Protein AF-A0A6V7K2F0-F1 (afdb_monomer_lite)

Secondary structure (DSSP, 8-state):
-HHHHHHHHHHHHHS-TT-EEEEEEHHHHHHHHHHHTTSSS--EEEEEE-SHHHHHHHHHHHHHS-TTSSEEEEEE-S-TTSHHHHHHHS--S-TT-PPTT-EEEEEETT-SEEEEEE-SSSSS-EEEEEEEEPTTSS-EEE-S-S-HHHHHHHH-SSEEEEEE-

Radius of gyration: 14.66 Å; chains: 1; bounding box: 38×35×36 Å

Sequence (165 aa):
FADLTSAHNMVTKIASKYVYSVFVSFPNFEERFKAYHQVPLRPLVAVLIDDMVDMKKFRAIAGKLNMAYPVWFLIFTGSNDNESCEVCQNPVGNPFNLKLNSRFLVFCCNATVIEEWWSKDRLITSRKPYGRLEAGRSRIKWLSKKSTIARRAELGSELSVVIVN

Structure (mmCIF, N/CA/C/O backbone):
data_AF-A0A6V7K2F0-F1
#
_entry.id   AF-A0A6V7K2F0-F1
#
loop_
_atom_site.group_PDB
_atom_site.id
_atom_site.type_symbol
_atom_site.label_atom_id
_atom_site.label_alt_id
_atom_site.label_comp_id
_atom_site.label_asym_id
_atom_site.label_entity_id
_atom_site.label_seq_id
_atom_site.pdbx_PDB_ins_code
_atom_site.Cartn_x
_atom_site.Cartn_y
_atom_site.Cartn_z
_atom_site.occupancy
_atom_site.B_iso_or_equiv
_atom_site.auth_seq_id
_atom_site.auth_comp_id
_atom_site.auth_asym_id
_atom_site.auth_atom_id
_atom_site.pdbx_PDB_model_num
ATOM 1 N N . PHE A 1 1 ? 9.034 -3.340 16.432 1.00 46.31 1 PHE A N 1
ATOM 2 C CA . PHE A 1 1 ? 8.155 -4.493 16.759 1.00 46.31 1 PHE A CA 1
ATOM 3 C C . PHE A 1 1 ? 6.668 -4.153 16.673 1.00 46.31 1 PHE A C 1
ATOM 5 O O . PHE A 1 1 ? 5.937 -4.927 16.066 1.00 46.31 1 PHE A O 1
ATOM 12 N N . ALA A 1 2 ? 6.205 -3.027 17.232 1.00 60.25 2 ALA A N 1
ATOM 13 C CA . ALA A 1 2 ? 4.794 -2.625 17.159 1.00 60.25 2 ALA A CA 1
ATOM 14 C C . ALA A 1 2 ? 4.279 -2.468 15.712 1.00 60.25 2 ALA A C 1
ATOM 16 O O . ALA A 1 2 ? 3.180 -2.932 15.397 1.00 60.25 2 ALA A O 1
ATOM 17 N N . ASP A 1 3 ? 5.102 -1.919 14.817 1.00 71.12 3 ASP A N 1
ATOM 18 C CA . ASP A 1 3 ? 4.728 -1.694 13.413 1.00 71.12 3 ASP A CA 1
ATOM 19 C C . ASP A 1 3 ? 4.644 -2.996 12.621 1.00 71.12 3 ASP A C 1
ATOM 21 O O . ASP A 1 3 ? 3.726 -3.180 11.830 1.00 71.12 3 ASP A O 1
ATOM 25 N N . LEU A 1 4 ? 5.523 -3.960 12.914 1.00 73.31 4 LEU A N 1
ATOM 26 C CA . LEU A 1 4 ? 5.503 -5.294 12.303 1.00 73.31 4 LEU A CA 1
ATOM 27 C C . LEU A 1 4 ? 4.243 -6.072 12.683 1.00 73.31 4 LEU A C 1
ATOM 29 O O . LEU A 1 4 ? 3.589 -6.660 11.823 1.00 73.31 4 LEU A O 1
ATOM 33 N N . THR A 1 5 ? 3.873 -6.046 13.964 1.00 76.56 5 THR A N 1
ATOM 34 C CA . THR A 1 5 ? 2.636 -6.668 14.448 1.00 76.56 5 THR A CA 1
ATOM 35 C C . THR A 1 5 ? 1.411 -5.985 13.842 1.00 76.56 5 THR A C 1
ATOM 37 O O . THR A 1 5 ? 0.456 -6.654 13.444 1.00 76.56 5 THR A O 1
ATOM 40 N N . SER A 1 6 ? 1.437 -4.657 13.721 1.00 76.81 6 SER A N 1
ATOM 41 C CA . SER A 1 6 ? 0.358 -3.881 13.103 1.00 76.81 6 SER A CA 1
ATOM 42 C C . SER A 1 6 ? 0.220 -4.194 11.613 1.00 76.81 6 SER A C 1
ATOM 44 O O . SER A 1 6 ? -0.887 -4.475 11.150 1.00 76.81 6 SER A O 1
ATOM 46 N N . ALA A 1 7 ? 1.339 -4.250 10.892 1.00 76.38 7 ALA A N 1
ATOM 47 C CA . ALA A 1 7 ? 1.412 -4.626 9.488 1.00 76.38 7 ALA A CA 1
ATOM 48 C C . ALA A 1 7 ? 0.886 -6.038 9.263 1.00 76.38 7 ALA A C 1
ATOM 50 O O . ALA A 1 7 ? -0.016 -6.229 8.454 1.00 76.38 7 ALA A O 1
ATOM 51 N N . HIS A 1 8 ? 1.373 -7.017 10.028 1.00 78.00 8 HIS A N 1
ATOM 52 C CA . HIS A 1 8 ? 0.906 -8.396 9.940 1.00 78.00 8 HIS A CA 1
ATOM 53 C C . HIS A 1 8 ? -0.597 -8.501 10.193 1.00 78.00 8 HIS A C 1
ATOM 55 O O . HIS A 1 8 ? -1.320 -9.091 9.397 1.00 78.00 8 HIS A O 1
ATOM 61 N N . ASN A 1 9 ? -1.103 -7.866 11.252 1.00 78.62 9 ASN A N 1
ATOM 62 C CA . ASN A 1 9 ? -2.534 -7.860 11.542 1.00 78.62 9 ASN A CA 1
ATOM 63 C C . ASN A 1 9 ? -3.350 -7.218 10.416 1.00 78.62 9 ASN A C 1
ATOM 65 O O . ASN A 1 9 ? -4.458 -7.666 10.124 1.00 78.62 9 ASN A O 1
ATOM 69 N N . MET A 1 10 ? -2.835 -6.159 9.794 1.00 78.56 10 MET A N 1
ATOM 70 C CA . MET A 1 10 ? -3.514 -5.479 8.698 1.00 78.56 10 MET A CA 1
ATOM 71 C C . MET A 1 10 ? -3.521 -6.323 7.425 1.00 78.56 10 MET A C 1
ATOM 73 O O . MET A 1 10 ? -4.570 -6.493 6.806 1.00 78.56 10 MET A O 1
ATOM 77 N N . VAL A 1 11 ? -2.380 -6.920 7.093 1.00 80.44 11 VAL A N 1
ATOM 78 C CA . VAL A 1 11 ? -2.215 -7.864 5.990 1.00 80.44 11 VAL A CA 1
ATOM 79 C C . VAL A 1 11 ? -3.144 -9.052 6.164 1.00 80.44 11 VAL A C 1
ATOM 81 O O . VAL A 1 11 ? -3.920 -9.324 5.262 1.00 80.44 11 VAL A O 1
ATOM 84 N N . THR A 1 12 ? -3.181 -9.687 7.334 1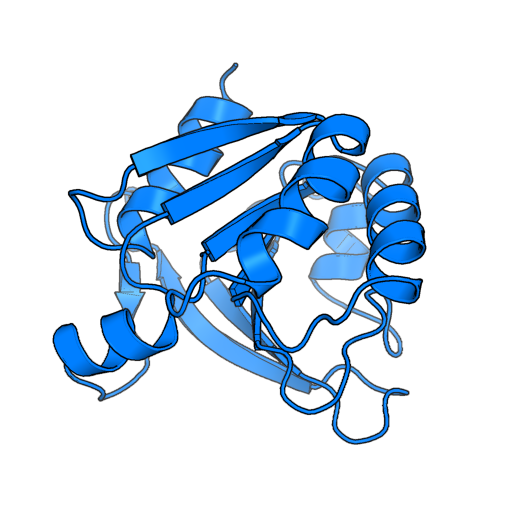.00 77.81 12 THR A N 1
ATOM 85 C CA . THR A 1 12 ? -4.067 -10.828 7.617 1.00 77.81 12 THR A CA 1
ATOM 86 C C . THR A 1 12 ? -5.554 -10.461 7.546 1.00 77.81 12 THR A C 1
ATOM 88 O O . THR A 1 12 ? -6.382 -11.309 7.220 1.00 77.81 12 THR A O 1
ATOM 91 N N . LYS A 1 13 ? -5.929 -9.203 7.829 1.00 78.62 13 LYS A N 1
ATOM 92 C CA . LYS A 1 13 ? -7.315 -8.717 7.668 1.00 78.62 13 LYS A CA 1
ATOM 93 C C . LYS A 1 13 ? -7.687 -8.462 6.208 1.00 78.62 13 LYS A C 1
ATOM 95 O O . LYS A 1 13 ? -8.854 -8.624 5.849 1.00 78.62 13 LYS A O 1
ATOM 100 N N . ILE A 1 14 ? -6.732 -7.997 5.403 1.00 75.94 14 ILE A N 1
ATOM 101 C CA . ILE A 1 14 ? -6.924 -7.753 3.968 1.00 75.94 14 ILE A CA 1
ATOM 102 C C . ILE A 1 14 ? -6.907 -9.071 3.201 1.00 75.94 14 ILE A C 1
ATOM 104 O O . ILE A 1 14 ? -7.754 -9.308 2.339 1.00 75.94 14 ILE A O 1
ATOM 108 N N . ALA A 1 15 ? -5.964 -9.931 3.555 1.00 71.75 15 ALA A N 1
ATOM 109 C CA . ALA A 1 15 ? -5.849 -11.296 3.102 1.00 71.75 15 ALA A CA 1
ATOM 110 C C . ALA A 1 15 ? -6.908 -12.194 3.771 1.00 71.75 15 ALA A C 1
ATOM 112 O O . ALA A 1 15 ? -7.754 -11.765 4.560 1.00 71.75 15 ALA A O 1
ATOM 113 N N . SER A 1 16 ? -6.899 -13.480 3.429 1.00 66.12 16 SER A N 1
ATOM 114 C CA . SER A 1 16 ? -7.677 -14.474 4.170 1.00 66.12 16 SER A CA 1
ATOM 115 C C . SER A 1 16 ? -7.041 -14.721 5.547 1.00 66.12 16 SER A C 1
ATOM 117 O O . SER A 1 16 ? -5.821 -14.704 5.678 1.00 66.12 16 SER A O 1
ATOM 119 N N . LYS A 1 17 ? -7.862 -15.028 6.564 1.00 63.38 17 LYS A N 1
ATOM 120 C CA . LYS A 1 17 ? -7.467 -15.251 7.976 1.00 63.38 17 LYS A CA 1
ATOM 121 C C . LYS A 1 17 ? -6.450 -16.402 8.185 1.00 63.38 17 LYS A C 1
ATOM 123 O O . LYS A 1 17 ? -6.035 -16.645 9.309 1.00 63.38 17 LYS A O 1
ATOM 128 N N . TYR A 1 18 ? -6.047 -17.095 7.120 1.00 62.75 18 TYR A N 1
ATOM 129 C CA . TYR A 1 18 ? -5.170 -18.271 7.128 1.00 62.75 18 TYR A CA 1
ATOM 130 C C . TYR A 1 18 ? -4.002 -18.154 6.135 1.00 62.75 18 TYR A C 1
ATOM 132 O O . TYR A 1 18 ? -3.510 -19.158 5.634 1.00 62.75 18 TYR A O 1
ATOM 140 N N . VAL A 1 19 ? -3.590 -16.931 5.794 1.00 68.31 19 VAL A N 1
ATOM 141 C CA . VAL A 1 19 ? -2.514 -16.688 4.824 1.00 68.31 19 VAL A CA 1
ATOM 142 C C . VAL A 1 19 ? -1.150 -16.714 5.507 1.00 68.31 19 VAL A C 1
ATOM 144 O O . VAL A 1 19 ? -0.942 -16.048 6.523 1.00 68.31 19 VAL A O 1
ATOM 147 N N . TYR A 1 20 ? -0.207 -17.462 4.928 1.00 72.50 20 TYR A N 1
ATOM 148 C CA . TYR A 1 20 ? 1.173 -17.480 5.401 1.00 72.50 20 TYR A CA 1
ATOM 149 C C . TYR A 1 20 ? 1.812 -16.116 5.132 1.00 72.50 20 TYR A C 1
ATOM 151 O O . TYR A 1 20 ? 1.785 -15.616 4.005 1.00 72.50 20 TYR A O 1
ATOM 159 N N . SER A 1 21 ? 2.359 -15.499 6.178 1.00 76.94 21 SER A N 1
ATOM 160 C CA . SER A 1 21 ? 3.052 -14.215 6.088 1.00 76.94 21 SER A CA 1
ATOM 161 C C . SER A 1 21 ? 4.531 -14.409 6.373 1.00 76.94 21 SER A C 1
ATOM 163 O O . SER A 1 21 ? 4.880 -14.976 7.406 1.00 76.94 21 SER A O 1
ATOM 165 N N . VAL A 1 22 ? 5.399 -13.908 5.497 1.00 80.44 22 VAL A N 1
ATOM 166 C CA . VAL A 1 22 ? 6.848 -13.913 5.729 1.00 80.44 22 VAL A CA 1
ATOM 167 C C . VAL A 1 22 ? 7.382 -12.489 5.751 1.00 80.44 22 VAL A C 1
ATOM 169 O O . VAL A 1 22 ? 7.011 -11.673 4.907 1.00 80.44 22 VAL A O 1
ATOM 172 N N . PHE A 1 23 ? 8.258 -12.197 6.707 1.00 82.31 23 PHE A N 1
ATOM 173 C CA . PHE A 1 23 ? 8.980 -10.931 6.759 1.00 82.31 23 PHE A CA 1
ATOM 174 C C . PHE A 1 23 ? 10.304 -11.073 6.021 1.00 82.31 23 PHE A C 1
ATOM 176 O O . PHE A 1 23 ? 11.037 -12.041 6.236 1.00 82.31 23 PHE A O 1
ATOM 183 N N . VAL A 1 24 ? 10.611 -10.126 5.144 1.00 85.38 24 VAL A N 1
ATOM 184 C CA . VAL A 1 24 ? 11.875 -10.094 4.400 1.00 85.38 24 VAL A CA 1
ATOM 185 C C . VAL A 1 24 ? 12.393 -8.669 4.315 1.00 85.38 24 VAL A C 1
ATOM 187 O O . VAL A 1 24 ? 11.617 -7.719 4.262 1.00 85.38 24 VAL A O 1
ATOM 190 N N . SER A 1 25 ? 13.713 -8.523 4.267 1.00 84.06 25 SER A N 1
ATOM 191 C CA . SER A 1 25 ? 14.332 -7.252 3.911 1.00 84.06 25 SER A CA 1
ATOM 192 C C . SER A 1 25 ? 14.132 -6.949 2.423 1.00 84.06 25 SER A C 1
ATOM 194 O O . SER A 1 25 ? 13.910 -7.861 1.615 1.00 84.06 25 SER A O 1
ATOM 196 N N . PHE A 1 26 ? 14.260 -5.679 2.038 1.00 78.25 26 PHE A N 1
ATOM 197 C CA . PHE A 1 26 ? 14.188 -5.272 0.630 1.00 78.25 26 PHE A CA 1
ATOM 198 C C . PHE A 1 26 ? 15.140 -6.049 -0.304 1.00 78.25 26 PHE A C 1
ATOM 200 O O . PHE A 1 26 ? 14.658 -6.533 -1.330 1.00 78.25 26 PHE A O 1
ATOM 207 N N . PRO A 1 27 ? 16.440 -6.244 0.015 1.00 79.75 27 PRO A N 1
ATOM 208 C CA . PRO A 1 27 ? 17.340 -7.007 -0.856 1.00 79.75 27 PRO A CA 1
ATOM 209 C C . PRO A 1 27 ? 16.883 -8.458 -1.062 1.00 79.75 27 PRO A C 1
ATOM 211 O O . PRO A 1 27 ? 16.847 -8.952 -2.188 1.00 79.75 27 PRO A O 1
ATOM 214 N N . ASN A 1 28 ? 16.441 -9.117 0.014 1.00 83.31 28 ASN A N 1
ATOM 215 C CA . ASN A 1 28 ? 15.959 -10.499 -0.041 1.00 83.31 28 ASN A CA 1
ATOM 216 C C . ASN A 1 28 ? 14.641 -10.616 -0.818 1.00 83.31 28 ASN A C 1
ATOM 218 O O . ASN A 1 28 ? 14.367 -11.643 -1.442 1.00 83.31 28 ASN A O 1
ATOM 222 N N . PHE A 1 29 ? 13.798 -9.580 -0.779 1.00 84.00 29 PHE A N 1
ATOM 223 C CA . PHE A 1 29 ? 12.583 -9.537 -1.581 1.00 84.00 29 PHE A CA 1
ATOM 224 C C . PHE A 1 29 ? 12.890 -9.496 -3.080 1.00 84.00 29 PHE A C 1
ATOM 226 O O . PHE A 1 29 ? 12.272 -10.250 -3.828 1.00 84.00 29 PHE A O 1
ATOM 233 N N . GLU A 1 30 ? 13.832 -8.658 -3.522 1.00 79.12 30 GLU A N 1
ATOM 234 C CA . GLU A 1 30 ? 14.174 -8.517 -4.945 1.00 79.12 30 GLU A CA 1
ATOM 235 C C . GLU A 1 30 ? 14.655 -9.845 -5.553 1.00 79.12 30 GLU A C 1
ATOM 237 O O . GLU A 1 30 ? 14.243 -10.214 -6.656 1.00 79.12 30 GLU A O 1
ATOM 242 N N . GLU A 1 31 ? 15.452 -10.610 -4.804 1.00 81.25 31 GLU A N 1
ATOM 243 C CA . GLU A 1 31 ? 15.887 -11.950 -5.203 1.00 81.25 31 GLU A CA 1
ATOM 244 C C . GLU A 1 31 ? 14.704 -12.929 -5.309 1.00 81.25 31 GLU A C 1
ATOM 246 O O . GLU A 1 31 ? 14.511 -13.578 -6.342 1.00 81.25 31 GLU A O 1
ATOM 251 N N . ARG A 1 32 ? 13.849 -12.985 -4.277 1.00 79.12 32 ARG A N 1
ATOM 252 C CA . ARG A 1 32 ? 12.682 -13.887 -4.226 1.00 79.12 32 ARG A CA 1
ATOM 253 C C . ARG A 1 32 ? 11.601 -13.537 -5.243 1.00 79.12 32 ARG A C 1
ATOM 255 O O . ARG A 1 32 ? 10.881 -14.421 -5.704 1.00 79.12 32 ARG A O 1
ATOM 262 N N . PHE A 1 33 ? 11.485 -12.268 -5.620 1.00 79.00 33 PHE A N 1
ATOM 263 C CA . PHE A 1 33 ? 10.481 -11.799 -6.569 1.00 79.00 33 PHE A CA 1
ATOM 264 C C . PHE A 1 33 ? 10.596 -12.492 -7.933 1.00 79.00 33 PHE A C 1
ATOM 266 O O . PHE A 1 33 ? 9.579 -12.807 -8.553 1.00 79.00 33 PHE A O 1
ATOM 273 N N . LYS A 1 34 ? 11.823 -12.821 -8.363 1.00 75.62 34 LYS A N 1
ATOM 274 C CA . LYS A 1 34 ? 12.064 -13.606 -9.584 1.00 75.62 34 LYS A CA 1
ATOM 275 C C . LYS A 1 34 ? 11.442 -15.002 -9.506 1.00 75.62 34 LYS A C 1
ATOM 277 O O . LYS A 1 34 ? 10.862 -15.454 -10.488 1.00 75.62 34 LYS A O 1
ATOM 282 N N . ALA A 1 35 ? 11.517 -15.654 -8.346 1.00 74.12 35 ALA A N 1
ATOM 283 C CA . ALA A 1 35 ? 10.903 -16.961 -8.125 1.00 74.12 35 ALA A CA 1
ATOM 284 C C . ALA A 1 35 ? 9.371 -16.865 -8.047 1.00 74.12 35 ALA A C 1
ATOM 286 O O . ALA A 1 35 ? 8.672 -17.703 -8.610 1.00 74.12 35 ALA A O 1
ATOM 287 N N . TYR A 1 36 ? 8.828 -15.812 -7.421 1.00 72.69 36 TYR A N 1
ATOM 288 C CA . TYR A 1 36 ? 7.375 -15.638 -7.321 1.00 72.69 36 TYR A CA 1
ATOM 289 C C . TYR A 1 36 ? 6.695 -15.494 -8.678 1.00 72.69 36 TYR A C 1
ATOM 291 O O . TYR A 1 36 ? 5.578 -15.975 -8.825 1.00 72.69 36 TYR A O 1
ATOM 299 N N . HIS A 1 37 ? 7.359 -14.903 -9.672 1.00 69.12 37 HIS A N 1
ATOM 300 C CA . HIS A 1 37 ? 6.840 -14.805 -11.039 1.00 69.12 37 HIS A CA 1
ATOM 301 C C . HIS A 1 37 ? 6.579 -16.153 -11.725 1.00 69.12 37 HIS A C 1
ATOM 303 O O . HIS A 1 37 ? 5.852 -16.188 -12.715 1.00 69.12 37 HIS A O 1
ATOM 309 N N . GLN A 1 38 ? 7.176 -17.240 -11.234 1.00 71.38 38 GLN A N 1
ATOM 310 C CA . GLN A 1 38 ? 7.042 -18.577 -11.818 1.00 71.38 38 GLN A CA 1
ATOM 311 C C . GLN A 1 38 ? 5.899 -19.389 -11.195 1.00 71.38 38 GLN A C 1
ATOM 313 O O . GLN A 1 38 ? 5.565 -20.465 -11.685 1.00 71.38 38 GLN A O 1
ATOM 318 N N . VAL A 1 39 ? 5.287 -18.885 -10.122 1.00 67.06 39 VAL A N 1
ATOM 319 C CA . VAL A 1 39 ? 4.175 -19.542 -9.429 1.00 67.06 39 VAL A CA 1
ATOM 320 C C . VAL A 1 39 ? 2.856 -18.985 -9.983 1.00 67.06 39 VAL A C 1
ATOM 322 O O . VAL A 1 39 ? 2.764 -17.788 -10.220 1.00 67.06 39 VAL A O 1
ATOM 325 N N . PRO A 1 40 ? 1.793 -19.786 -10.174 1.00 68.19 40 PRO A N 1
ATOM 326 C CA . PRO A 1 40 ? 0.499 -19.282 -10.660 1.00 68.19 40 PRO A CA 1
ATOM 327 C C . PRO A 1 40 ? -0.277 -18.438 -9.626 1.00 68.19 40 PRO A C 1
ATOM 329 O O . PRO A 1 40 ? -1.382 -17.972 -9.902 1.00 68.19 40 PRO A O 1
ATOM 332 N N . LEU A 1 41 ? 0.273 -18.249 -8.425 1.00 72.81 41 LEU A N 1
ATOM 333 C CA . LEU A 1 41 ? -0.383 -17.591 -7.301 1.00 72.81 41 LEU A CA 1
ATOM 334 C C . LEU A 1 41 ? 0.085 -16.148 -7.175 1.00 72.81 41 LEU A C 1
ATOM 336 O O . LEU A 1 41 ? 1.259 -15.890 -6.936 1.00 72.81 41 LEU A O 1
ATOM 340 N N . ARG A 1 42 ? -0.860 -15.210 -7.240 1.00 78.06 42 ARG A N 1
ATOM 341 C CA . ARG A 1 42 ? -0.601 -13.782 -7.047 1.00 78.06 42 ARG A CA 1
ATOM 342 C C . ARG A 1 42 ? -0.379 -13.471 -5.557 1.00 78.06 42 ARG A C 1
ATOM 344 O O . ARG A 1 42 ? -1.346 -13.560 -4.796 1.00 78.06 42 ARG A O 1
ATOM 351 N N . PRO A 1 43 ? 0.837 -13.092 -5.116 1.00 82.56 43 PRO A N 1
ATOM 352 C CA . PRO A 1 43 ? 1.074 -12.794 -3.709 1.00 82.56 43 PRO A CA 1
ATOM 353 C C . PRO A 1 43 ? 0.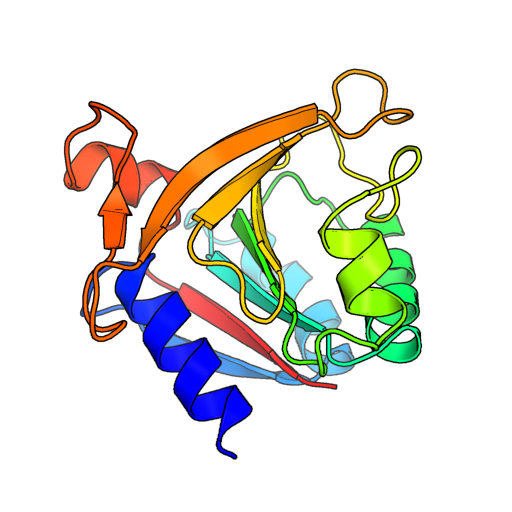590 -11.384 -3.346 1.00 82.56 43 PRO A C 1
ATOM 355 O O . PRO A 1 43 ? 0.570 -10.479 -4.189 1.00 82.56 43 PRO A O 1
ATOM 358 N N . LEU A 1 44 ? 0.249 -11.197 -2.070 1.00 86.50 44 LEU A N 1
ATOM 359 C CA . LEU A 1 44 ? 0.034 -9.882 -1.467 1.00 86.50 44 LEU A CA 1
ATOM 360 C C . LEU A 1 44 ? 1.359 -9.398 -0.872 1.00 86.50 44 LEU A C 1
ATOM 362 O O . LEU A 1 44 ? 1.847 -9.945 0.111 1.00 86.50 44 LEU A O 1
ATOM 366 N N . VAL A 1 45 ? 1.960 -8.372 -1.456 1.00 88.06 45 VAL A N 1
ATOM 367 C CA . VAL A 1 45 ? 3.217 -7.802 -0.965 1.00 88.06 45 VAL A CA 1
ATOM 368 C C . VAL A 1 45 ? 2.905 -6.536 -0.187 1.00 88.06 45 VAL A C 1
ATOM 370 O O . VAL A 1 45 ? 2.526 -5.521 -0.768 1.00 88.06 45 VAL A O 1
ATOM 373 N N . ALA A 1 46 ? 3.059 -6.606 1.128 1.00 89.56 46 ALA A N 1
ATOM 374 C CA . ALA A 1 46 ? 2.937 -5.472 2.017 1.00 89.56 46 ALA A CA 1
ATOM 375 C C . ALA A 1 46 ? 4.290 -4.793 2.211 1.00 89.56 46 ALA A C 1
ATOM 377 O O . ALA A 1 46 ? 5.284 -5.454 2.498 1.00 89.56 46 ALA A O 1
ATOM 378 N N . VAL A 1 47 ? 4.328 -3.476 2.073 1.00 90.06 47 VAL A N 1
ATOM 379 C CA . VAL A 1 47 ? 5.545 -2.676 2.221 1.00 90.06 47 VAL A CA 1
ATOM 380 C C . VAL A 1 47 ? 5.315 -1.682 3.336 1.00 90.06 47 VAL A C 1
ATOM 382 O O . VAL A 1 47 ? 4.352 -0.916 3.273 1.00 90.06 47 VAL A O 1
ATOM 385 N N . LEU A 1 48 ? 6.189 -1.705 4.339 1.00 89.44 48 LEU A N 1
ATOM 386 C CA . LEU A 1 48 ? 6.197 -0.683 5.372 1.00 89.44 48 LEU A CA 1
ATOM 387 C C . LEU A 1 48 ? 7.015 0.508 4.894 1.00 89.44 48 LEU A C 1
ATOM 389 O O . LEU A 1 48 ? 8.126 0.341 4.394 1.00 89.44 48 LEU A O 1
ATOM 393 N N . ILE A 1 49 ? 6.412 1.687 4.994 1.00 89.56 49 ILE A N 1
ATOM 394 C CA . ILE A 1 49 ? 7.037 2.955 4.641 1.00 89.56 49 ILE A CA 1
ATOM 395 C C . ILE A 1 49 ? 6.948 3.840 5.872 1.00 89.56 49 ILE A C 1
ATOM 397 O O . ILE A 1 49 ? 5.886 4.379 6.186 1.00 89.56 49 ILE A O 1
ATOM 401 N N . ASP A 1 50 ? 8.054 3.963 6.586 1.00 88.00 50 ASP A N 1
ATOM 402 C CA . ASP A 1 50 ? 8.112 4.809 7.765 1.00 88.00 50 ASP A CA 1
ATOM 403 C C . ASP A 1 50 ? 8.378 6.259 7.365 1.00 88.00 50 ASP A C 1
ATOM 405 O O . ASP A 1 50 ? 7.641 7.168 7.743 1.00 88.00 50 ASP A O 1
ATOM 409 N N . ASP A 1 51 ? 9.357 6.470 6.489 1.00 89.25 51 ASP A N 1
ATOM 410 C CA . ASP A 1 51 ? 9.841 7.789 6.102 1.00 89.25 51 ASP A CA 1
ATOM 411 C C . ASP A 1 51 ? 10.078 7.933 4.584 1.00 89.25 51 ASP A C 1
ATOM 413 O O . ASP A 1 51 ? 9.751 7.077 3.753 1.00 89.25 51 ASP A O 1
ATOM 417 N N . MET A 1 52 ? 10.652 9.072 4.198 1.00 89.44 52 MET A N 1
ATOM 418 C CA . MET A 1 52 ? 10.997 9.353 2.807 1.00 89.44 52 MET A CA 1
ATOM 419 C C . MET A 1 52 ? 12.162 8.510 2.278 1.00 89.44 52 MET A C 1
ATOM 421 O O . MET A 1 52 ? 12.286 8.351 1.059 1.00 89.44 52 MET A O 1
ATOM 425 N N . VAL A 1 53 ? 13.021 7.967 3.145 1.00 89.88 53 VAL A N 1
ATOM 426 C CA . VAL A 1 53 ? 14.107 7.059 2.752 1.00 89.88 53 VAL A CA 1
ATOM 427 C C . VAL A 1 53 ? 13.511 5.732 2.291 1.00 89.88 53 VAL A C 1
ATOM 429 O O . VAL A 1 53 ? 13.839 5.268 1.194 1.00 89.88 53 VAL A O 1
ATOM 432 N N . ASP A 1 54 ? 12.580 5.171 3.060 1.00 88.00 54 ASP A N 1
ATOM 433 C CA . ASP A 1 54 ? 11.810 3.976 2.702 1.00 88.00 54 ASP A CA 1
ATOM 434 C C . ASP A 1 54 ? 11.059 4.185 1.388 1.00 88.00 54 ASP A C 1
ATOM 436 O O . ASP A 1 54 ? 11.138 3.366 0.465 1.00 88.00 54 ASP A O 1
ATOM 440 N N . MET A 1 55 ? 10.392 5.336 1.264 1.00 88.50 55 MET A N 1
ATOM 441 C CA . MET A 1 55 ? 9.626 5.694 0.075 1.00 88.50 55 MET A CA 1
ATOM 442 C C . MET A 1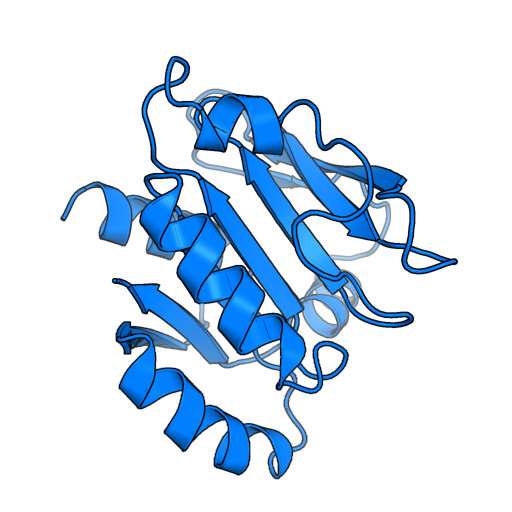 55 ? 10.509 5.733 -1.182 1.00 88.50 55 MET A C 1
ATOM 444 O O . MET A 1 55 ? 10.153 5.170 -2.224 1.00 88.50 55 MET A O 1
ATOM 448 N N . LYS A 1 56 ? 11.686 6.369 -1.092 1.00 88.88 56 LYS A N 1
ATOM 449 C CA . LYS A 1 56 ? 12.656 6.462 -2.196 1.00 88.88 56 LYS A CA 1
ATOM 450 C C . LYS A 1 56 ? 13.226 5.091 -2.567 1.00 88.88 56 LYS A C 1
ATOM 452 O O . LYS A 1 56 ? 13.315 4.786 -3.759 1.00 88.88 56 LYS A O 1
ATOM 457 N N . LYS A 1 57 ? 13.558 4.250 -1.581 1.00 87.25 57 LYS A N 1
ATOM 458 C CA . LYS A 1 57 ? 14.025 2.870 -1.808 1.00 87.25 57 LYS A CA 1
ATOM 459 C C . LYS A 1 57 ? 12.968 2.038 -2.528 1.00 87.25 57 LYS A C 1
ATOM 461 O O . LYS A 1 57 ? 13.262 1.440 -3.566 1.00 87.25 57 LYS A O 1
ATOM 466 N N . PHE A 1 58 ? 11.727 2.061 -2.041 1.00 87.56 58 PHE A N 1
ATOM 467 C CA . PHE A 1 58 ? 10.629 1.345 -2.681 1.00 87.56 58 PHE A CA 1
ATOM 468 C C . PHE A 1 58 ? 10.400 1.832 -4.117 1.00 87.56 58 PHE A C 1
ATOM 470 O O . PHE A 1 58 ? 10.310 1.013 -5.031 1.00 87.56 58 PHE A O 1
ATOM 477 N N . ARG A 1 59 ? 10.393 3.152 -4.356 1.00 87.56 59 ARG A N 1
ATOM 478 C CA . ARG A 1 59 ? 10.253 3.725 -5.706 1.00 87.56 59 ARG A CA 1
ATOM 479 C C . ARG A 1 59 ? 11.346 3.238 -6.662 1.00 87.56 59 ARG A C 1
ATOM 481 O O . ARG A 1 59 ? 11.044 2.899 -7.808 1.00 87.56 59 ARG A O 1
ATOM 488 N N . ALA A 1 60 ? 12.601 3.196 -6.213 1.00 86.06 60 ALA A N 1
ATOM 489 C CA . ALA A 1 60 ? 13.722 2.735 -7.031 1.00 86.06 60 ALA A CA 1
ATOM 490 C C . ALA A 1 60 ? 13.555 1.266 -7.460 1.00 86.06 60 ALA A C 1
ATOM 492 O O . ALA A 1 60 ? 13.806 0.925 -8.618 1.00 86.06 60 ALA A O 1
ATOM 493 N N . ILE A 1 61 ? 13.074 0.414 -6.553 1.00 80.88 61 ILE A N 1
ATOM 494 C CA . ILE A 1 61 ? 12.801 -1.003 -6.824 1.00 80.88 61 ILE A CA 1
ATOM 495 C C . ILE A 1 61 ? 11.577 -1.150 -7.738 1.00 80.88 61 ILE A C 1
ATOM 497 O O . ILE A 1 61 ? 11.644 -1.829 -8.762 1.00 80.88 61 ILE A O 1
ATOM 501 N N . ALA A 1 62 ? 10.481 -0.449 -7.440 1.00 83.56 62 ALA A N 1
ATOM 502 C CA . ALA A 1 62 ? 9.259 -0.451 -8.246 1.00 83.56 62 ALA A CA 1
ATOM 503 C C . ALA A 1 62 ? 9.506 -0.048 -9.713 1.00 83.56 62 ALA A C 1
ATOM 505 O O . ALA A 1 62 ? 8.856 -0.549 -10.635 1.00 83.56 62 ALA A O 1
ATOM 506 N N . GLY A 1 63 ? 10.494 0.824 -9.948 1.00 81.69 63 GLY A N 1
ATOM 507 C CA . GLY A 1 63 ? 10.996 1.156 -11.282 1.00 81.69 63 GLY A CA 1
ATOM 508 C C . GLY A 1 63 ? 11.426 -0.066 -12.097 1.00 81.69 63 GLY A C 1
ATOM 509 O O . GLY A 1 63 ? 11.077 -0.168 -13.276 1.00 81.69 63 GLY A O 1
ATOM 510 N N . LYS A 1 64 ? 12.109 -1.012 -11.450 1.00 80.81 64 LYS A N 1
ATOM 511 C CA . LYS A 1 64 ? 12.740 -2.187 -12.067 1.00 80.81 64 LYS A CA 1
ATOM 512 C C . LYS A 1 64 ? 11.821 -3.407 -12.137 1.00 80.81 64 LYS A C 1
ATOM 514 O O . LYS A 1 64 ? 12.005 -4.257 -13.002 1.00 80.81 64 LYS A O 1
ATOM 519 N N . LEU A 1 65 ? 10.826 -3.497 -11.255 1.00 79.69 65 LEU A N 1
ATOM 520 C CA . LEU A 1 65 ? 9.953 -4.667 -11.158 1.00 79.69 65 LEU A CA 1
ATOM 521 C C . LEU A 1 65 ? 8.737 -4.605 -12.099 1.00 79.69 65 LEU A C 1
ATOM 523 O O . LEU A 1 65 ? 8.230 -3.535 -12.474 1.00 79.69 65 LEU A O 1
ATOM 527 N N . ASN A 1 66 ? 8.218 -5.786 -12.453 1.00 80.00 66 ASN A N 1
ATOM 528 C CA . ASN A 1 66 ? 6.906 -5.916 -13.078 1.00 80.00 66 ASN A CA 1
ATOM 529 C C . ASN A 1 66 ? 5.802 -5.795 -12.013 1.00 80.00 66 ASN A C 1
ATOM 531 O O . ASN A 1 66 ? 5.304 -6.780 -11.466 1.00 80.00 66 ASN A O 1
ATOM 535 N N . MET A 1 67 ? 5.400 -4.552 -11.747 1.00 81.88 67 MET A N 1
ATOM 536 C CA . MET A 1 67 ? 4.419 -4.207 -10.712 1.00 81.88 67 MET A CA 1
ATOM 537 C C . MET A 1 67 ? 3.011 -4.771 -10.958 1.00 81.88 67 MET A C 1
ATOM 539 O O . MET A 1 67 ? 2.181 -4.714 -10.055 1.00 81.88 67 MET A O 1
ATOM 543 N N . ALA A 1 68 ? 2.716 -5.303 -12.150 1.00 82.75 68 ALA A N 1
ATOM 544 C CA . ALA A 1 68 ? 1.408 -5.876 -12.461 1.00 82.75 68 ALA A CA 1
ATOM 545 C C . ALA A 1 68 ? 1.181 -7.248 -11.809 1.00 82.75 68 ALA A C 1
ATOM 547 O O . ALA A 1 68 ? 0.031 -7.656 -11.656 1.00 82.75 68 ALA A O 1
ATOM 548 N N . TYR A 1 69 ? 2.257 -7.947 -11.431 1.00 82.19 69 TYR A N 1
ATOM 549 C CA . TYR A 1 69 ? 2.166 -9.323 -10.960 1.00 82.19 69 TYR A CA 1
ATOM 550 C C . TYR A 1 69 ? 1.578 -9.451 -9.550 1.00 82.19 69 TYR A C 1
ATOM 552 O O . TYR A 1 69 ? 0.482 -9.989 -9.453 1.00 82.19 69 TYR A O 1
ATOM 560 N N . PRO A 1 70 ? 2.194 -8.953 -8.461 1.00 85.62 70 PRO A N 1
ATOM 561 C CA . PRO A 1 70 ? 1.598 -9.064 -7.131 1.00 85.62 70 PRO A CA 1
ATOM 562 C C . PRO A 1 70 ? 0.465 -8.045 -6.929 1.00 85.62 70 PRO A C 1
ATOM 564 O O . PRO A 1 70 ? 0.201 -7.181 -7.776 1.00 85.62 70 PRO A O 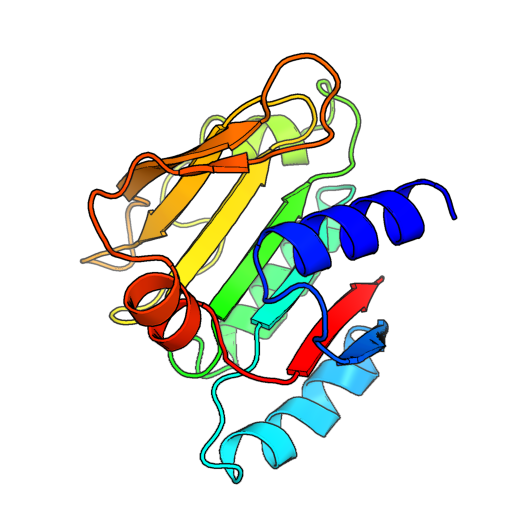1
ATOM 567 N N . VAL A 1 71 ? -0.233 -8.162 -5.804 1.00 87.81 71 VAL A N 1
ATOM 568 C CA . VAL A 1 71 ? -1.006 -7.051 -5.235 1.00 87.81 71 VAL A CA 1
ATOM 569 C C . VAL A 1 71 ? -0.092 -6.329 -4.259 1.00 87.81 71 VAL A C 1
ATOM 571 O O . VAL A 1 71 ? 0.470 -6.960 -3.370 1.00 87.81 71 VAL A O 1
ATOM 574 N N . TRP A 1 72 ? 0.076 -5.023 -4.427 1.00 89.94 72 TRP A N 1
ATOM 575 C CA . TRP A 1 72 ? 0.897 -4.211 -3.535 1.00 89.94 72 TRP A CA 1
ATOM 576 C C . TRP A 1 72 ? 0.027 -3.611 -2.449 1.00 89.94 72 TRP A C 1
ATOM 578 O O . TRP A 1 72 ? -1.044 -3.081 -2.740 1.00 89.94 72 TRP A O 1
ATOM 588 N N . PHE A 1 73 ? 0.493 -3.660 -1.210 1.00 91.25 73 PHE A N 1
ATOM 589 C CA . PHE A 1 73 ? -0.145 -2.985 -0.098 1.00 91.25 73 PHE A CA 1
ATOM 590 C C . PHE A 1 73 ? 0.862 -2.106 0.640 1.00 91.25 73 PHE A C 1
ATOM 592 O O . PHE A 1 73 ? 1.700 -2.592 1.391 1.00 91.25 73 PHE A O 1
ATOM 599 N N . LEU A 1 74 ? 0.802 -0.801 0.396 1.00 92.25 74 LEU A N 1
ATOM 600 C CA . LEU A 1 74 ? 1.692 0.165 1.030 1.00 92.25 74 LEU A CA 1
ATOM 601 C C . LEU A 1 74 ? 1.078 0.608 2.357 1.00 92.25 74 LEU A C 1
ATOM 603 O O . LEU A 1 74 ? -0.046 1.115 2.386 1.00 92.25 74 LEU A O 1
ATOM 607 N N . ILE A 1 75 ? 1.810 0.398 3.446 1.00 90.88 75 ILE A N 1
ATOM 608 C CA . ILE A 1 75 ? 1.397 0.738 4.804 1.00 90.88 75 ILE A CA 1
ATOM 609 C C . ILE A 1 75 ? 2.364 1.798 5.310 1.00 90.88 75 ILE A C 1
ATOM 611 O O . ILE A 1 75 ? 3.529 1.504 5.571 1.00 90.88 75 ILE A O 1
ATOM 615 N N . PHE A 1 76 ? 1.875 3.024 5.445 1.00 90.94 76 PHE A N 1
ATOM 616 C CA . PHE A 1 76 ? 2.673 4.105 5.999 1.00 90.94 76 PHE A CA 1
ATOM 617 C C . PHE A 1 76 ? 2.552 4.080 7.515 1.00 90.94 76 PHE A C 1
ATOM 619 O O . PHE A 1 76 ? 1.436 4.146 8.034 1.00 90.94 76 PHE A O 1
ATOM 626 N N . THR A 1 77 ? 3.680 3.943 8.204 1.00 86.44 77 THR A N 1
ATOM 627 C CA . THR A 1 77 ? 3.740 3.786 9.669 1.00 86.44 77 THR A CA 1
ATOM 628 C C . THR A 1 77 ? 4.257 5.023 10.388 1.00 86.44 77 THR A C 1
ATOM 630 O O . THR A 1 77 ? 4.107 5.105 11.605 1.00 86.44 77 THR A O 1
ATOM 633 N N . GLY A 1 78 ? 4.796 5.991 9.643 1.00 79.06 78 GLY A N 1
ATOM 634 C CA . GLY A 1 78 ? 5.313 7.234 10.197 1.00 79.06 78 GLY A CA 1
ATOM 635 C C . GLY A 1 78 ? 4.268 8.043 10.972 1.00 79.06 78 GLY A C 1
ATOM 636 O O . GLY A 1 78 ? 3.051 7.870 10.824 1.00 79.06 78 GLY A O 1
ATOM 637 N N . SER A 1 79 ? 4.751 8.970 11.802 1.00 75.38 79 SER A N 1
ATOM 638 C CA . SER A 1 79 ? 3.900 9.977 12.441 1.00 75.38 79 SER A CA 1
ATOM 639 C C . SER A 1 79 ? 3.192 10.834 11.385 1.00 75.38 79 SER A C 1
ATOM 641 O O . SER A 1 79 ? 3.707 11.032 10.292 1.00 75.38 79 SER A O 1
ATOM 643 N N . ASN A 1 80 ? 2.011 11.377 11.701 1.00 68.94 80 ASN A N 1
ATOM 644 C CA . ASN A 1 80 ? 1.238 12.178 10.736 1.00 68.94 80 ASN A CA 1
ATOM 645 C C . ASN A 1 80 ? 2.000 13.395 10.189 1.00 68.94 80 ASN A C 1
ATOM 647 O O . ASN A 1 80 ? 1.719 13.809 9.070 1.00 68.94 80 ASN A O 1
ATOM 651 N N . ASP A 1 81 ? 2.942 13.932 10.967 1.00 73.50 81 ASP A N 1
ATOM 652 C CA . ASP A 1 81 ? 3.766 15.086 10.597 1.00 73.50 81 ASP A CA 1
ATOM 653 C C . ASP A 1 81 ? 4.964 14.689 9.714 1.00 73.50 81 ASP A C 1
ATOM 655 O O . ASP A 1 81 ? 5.776 15.530 9.338 1.00 73.50 81 ASP A O 1
ATOM 659 N N . ASN A 1 82 ? 5.106 13.396 9.403 1.00 83.81 82 ASN A N 1
ATOM 660 C CA . ASN A 1 82 ? 6.148 12.902 8.522 1.00 83.81 82 ASN A CA 1
ATOM 661 C C . ASN A 1 82 ? 5.808 13.231 7.061 1.00 83.81 82 ASN A C 1
ATOM 663 O O . ASN A 1 82 ? 4.689 13.006 6.595 1.00 83.81 82 ASN A O 1
ATOM 667 N N . GLU A 1 83 ? 6.802 13.697 6.308 1.00 88.44 83 GLU A N 1
ATOM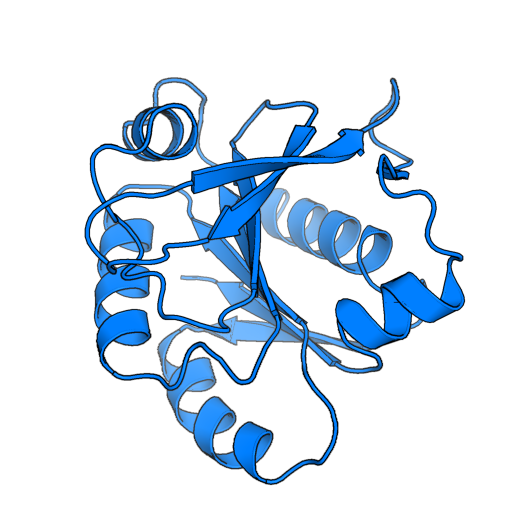 668 C CA . GLU A 1 83 ? 6.683 14.042 4.886 1.00 88.44 83 GLU A CA 1
ATOM 669 C C . GLU A 1 83 ? 6.140 12.858 4.057 1.00 88.44 83 GLU A C 1
ATOM 671 O O . GLU A 1 83 ? 5.341 13.035 3.137 1.00 88.44 83 GLU A O 1
ATOM 676 N N . SER A 1 84 ? 6.491 11.620 4.430 1.00 88.62 84 SER A N 1
ATOM 677 C CA . SER A 1 84 ? 5.964 10.402 3.796 1.00 88.62 84 SER A CA 1
ATOM 678 C C . SER A 1 84 ? 4.438 10.277 3.935 1.00 88.62 84 SER A C 1
ATOM 680 O O . SER A 1 84 ? 3.759 9.864 2.989 1.00 88.62 84 SER A O 1
ATOM 682 N N . CYS A 1 85 ? 3.880 10.672 5.083 1.00 89.94 85 CYS A N 1
ATOM 683 C CA . CYS A 1 85 ? 2.443 10.680 5.343 1.00 89.94 85 CYS A CA 1
ATOM 684 C C . CYS A 1 85 ? 1.727 11.755 4.531 1.00 89.94 85 CYS A C 1
ATOM 686 O O . CYS A 1 85 ? 0.659 11.477 3.981 1.00 89.94 85 CYS A O 1
ATOM 688 N N . GLU A 1 86 ? 2.315 12.946 4.412 1.00 89.88 86 GLU A N 1
ATOM 689 C CA . GLU A 1 86 ? 1.770 14.019 3.580 1.00 89.88 86 GLU A CA 1
ATOM 690 C C . GLU A 1 86 ? 1.698 13.586 2.111 1.00 89.88 86 GLU A C 1
ATOM 692 O O . GLU A 1 86 ? 0.636 13.678 1.489 1.00 89.88 86 GLU A O 1
ATOM 697 N N . VAL A 1 87 ? 2.779 13.002 1.581 1.00 91.06 87 VAL A N 1
ATOM 698 C CA . VAL A 1 87 ? 2.811 12.454 0.215 1.00 91.06 87 VAL A CA 1
ATOM 699 C C . VAL A 1 87 ? 1.790 11.330 0.037 1.00 91.06 87 VAL A C 1
ATOM 701 O O . VAL A 1 87 ? 1.159 11.228 -1.015 1.00 91.06 87 VAL A O 1
ATOM 704 N N . CYS A 1 88 ? 1.595 10.484 1.050 1.00 92.31 88 CYS A N 1
ATOM 705 C CA . CYS A 1 88 ? 0.571 9.446 1.003 1.00 92.31 88 CYS A CA 1
ATOM 706 C C . CYS A 1 88 ? -0.838 10.049 0.938 1.00 92.31 88 CYS A C 1
ATOM 708 O O . CYS A 1 88 ? -1.664 9.634 0.131 1.00 92.31 88 CYS A O 1
ATOM 710 N N . GLN A 1 89 ? -1.139 11.046 1.765 1.00 90.75 89 GLN A N 1
ATOM 711 C CA . GLN A 1 89 ? -2.474 11.644 1.816 1.00 90.75 89 GLN A CA 1
ATOM 712 C C . GLN A 1 89 ? -2.773 12.500 0.579 1.00 90.75 89 GLN A C 1
ATOM 714 O O . GLN A 1 89 ? -3.908 12.499 0.088 1.00 90.75 89 GLN A O 1
ATOM 719 N N . ASN A 1 90 ? -1.759 13.178 0.041 1.00 90.44 90 ASN A N 1
ATOM 720 C CA . ASN A 1 90 ? -1.863 14.116 -1.072 1.00 90.44 90 ASN A CA 1
ATOM 721 C C . ASN A 1 90 ? -0.774 13.846 -2.129 1.00 90.44 90 ASN A C 1
ATOM 723 O O . ASN A 1 90 ? 0.125 14.666 -2.322 1.00 90.44 90 ASN A O 1
ATOM 727 N N . PRO A 1 91 ? -0.831 12.708 -2.847 1.00 90.88 91 PRO A N 1
ATOM 728 C CA . PRO A 1 91 ? 0.193 12.366 -3.821 1.00 90.88 91 PRO A CA 1
ATOM 729 C C . PRO A 1 91 ? 0.158 13.331 -5.005 1.00 90.88 91 PRO A C 1
ATOM 731 O O . PRO A 1 91 ? -0.832 13.413 -5.735 1.00 90.88 91 PRO A O 1
ATOM 734 N N . VAL A 1 92 ? 1.277 14.014 -5.239 1.00 89.50 92 VAL A N 1
ATOM 735 C CA . VAL A 1 92 ? 1.490 14.813 -6.448 1.00 89.50 92 VAL A CA 1
ATOM 736 C C . VAL A 1 92 ? 2.064 13.915 -7.545 1.00 89.50 92 VAL A C 1
ATOM 738 O O . VAL A 1 92 ? 3.097 13.266 -7.371 1.00 89.50 92 VAL A O 1
ATOM 741 N N . GLY A 1 93 ? 1.388 13.866 -8.694 1.00 89.94 93 GLY A N 1
ATOM 742 C CA . GLY A 1 93 ? 1.794 13.036 -9.829 1.00 89.94 93 GLY A CA 1
ATOM 743 C C . GLY A 1 93 ? 1.711 11.531 -9.533 1.00 89.94 93 GLY A C 1
ATOM 744 O O . GLY A 1 93 ? 0.675 11.032 -9.085 1.00 89.94 93 GLY A O 1
ATOM 745 N N . ASN A 1 94 ? 2.794 10.794 -9.801 1.00 87.94 94 ASN A N 1
ATOM 746 C CA . ASN A 1 94 ? 2.890 9.339 -9.637 1.00 87.94 94 ASN A CA 1
ATOM 747 C C . ASN A 1 94 ? 4.109 8.942 -8.774 1.00 87.94 94 ASN A C 1
ATOM 749 O O . ASN A 1 94 ? 5.123 8.470 -9.304 1.00 87.94 94 ASN A O 1
ATOM 753 N N . PRO A 1 95 ? 4.046 9.135 -7.442 1.00 85.88 95 PRO A N 1
ATOM 754 C CA . PRO A 1 95 ? 5.205 8.968 -6.561 1.00 85.88 95 PRO A CA 1
ATOM 755 C C . PRO A 1 95 ? 5.736 7.528 -6.505 1.00 85.88 95 PRO A C 1
ATOM 757 O O . PRO A 1 95 ? 6.926 7.330 -6.266 1.00 85.88 95 PRO A O 1
ATOM 760 N N . PHE A 1 96 ? 4.888 6.535 -6.792 1.00 82.94 96 PHE A N 1
ATOM 761 C CA . PHE A 1 96 ? 5.213 5.104 -6.709 1.00 82.94 96 PHE A CA 1
ATOM 762 C C . PHE A 1 96 ? 5.415 4.430 -8.064 1.00 82.94 96 PHE A C 1
ATOM 764 O O . PHE A 1 96 ? 5.503 3.205 -8.128 1.00 82.94 96 PHE A O 1
ATOM 771 N N . ASN A 1 97 ? 5.491 5.213 -9.146 1.00 81.62 97 ASN A N 1
ATOM 772 C CA . ASN A 1 97 ? 5.603 4.693 -10.508 1.00 81.62 97 ASN A CA 1
ATOM 773 C C . ASN A 1 97 ? 4.540 3.615 -10.806 1.00 81.62 97 ASN A C 1
ATOM 775 O O . ASN A 1 97 ? 4.836 2.546 -11.343 1.00 81.62 97 ASN A O 1
ATOM 779 N N . LEU A 1 98 ? 3.292 3.893 -10.415 1.00 84.75 98 LEU A N 1
ATOM 780 C CA . LEU A 1 98 ? 2.133 3.049 -10.670 1.00 84.75 98 LEU A CA 1
ATOM 781 C C . LEU A 1 98 ? 2.044 2.765 -12.175 1.00 84.75 98 LEU A C 1
ATOM 783 O O . LEU A 1 98 ? 1.987 3.689 -12.991 1.00 84.75 98 LEU A O 1
ATOM 787 N N . LYS A 1 99 ? 2.052 1.480 -12.538 1.00 82.25 99 LYS A N 1
ATOM 788 C CA . LYS A 1 99 ? 1.962 1.005 -13.927 1.00 82.25 99 LYS A CA 1
ATOM 789 C C . LYS A 1 99 ? 0.528 0.571 -14.237 1.00 82.25 99 LYS A C 1
ATOM 791 O O . LYS A 1 99 ? -0.222 0.171 -13.344 1.00 82.25 99 LYS A O 1
ATOM 796 N N . LEU A 1 100 ? 0.158 0.591 -15.516 1.00 74.00 100 LEU A N 1
ATOM 797 C CA . LEU A 1 100 ? -1.112 0.023 -15.974 1.00 74.00 100 LEU A CA 1
ATOM 798 C C . LEU A 1 100 ? -1.238 -1.438 -15.487 1.00 74.00 100 LEU A C 1
ATOM 800 O O . LEU A 1 100 ? -0.249 -2.172 -15.497 1.00 74.00 100 LEU A O 1
ATOM 804 N N . ASN A 1 101 ? -2.430 -1.850 -15.048 1.00 77.38 101 ASN A N 1
ATOM 805 C CA . ASN A 1 101 ? -2.746 -3.185 -14.503 1.00 77.38 101 ASN A CA 1
ATOM 806 C C . ASN A 1 101 ? -2.065 -3.567 -13.174 1.00 77.38 101 ASN A C 1
ATOM 808 O O . ASN A 1 101 ? -2.298 -4.665 -12.661 1.00 77.38 101 ASN A O 1
ATOM 812 N N . SER A 1 102 ? -1.272 -2.676 -12.577 1.00 85.06 102 SER A N 1
ATOM 813 C CA . SER A 1 102 ? -0.832 -2.858 -11.195 1.00 85.06 102 SER A CA 1
ATOM 814 C C . SER A 1 102 ? -1.971 -2.555 -10.223 1.00 85.06 102 SER A C 1
ATOM 816 O O . SER A 1 102 ? -2.782 -1.658 -10.459 1.00 85.06 102 SER A O 1
ATOM 818 N N . ARG A 1 103 ? -2.060 -3.340 -9.146 1.00 87.19 103 ARG A N 1
ATOM 819 C CA . ARG A 1 103 ? -3.029 -3.120 -8.069 1.00 87.19 103 ARG A CA 1
ATOM 820 C C . ARG A 1 103 ? -2.288 -2.679 -6.825 1.00 87.19 103 ARG A C 1
ATOM 822 O O . ARG A 1 103 ? -1.482 -3.445 -6.299 1.00 87.19 103 ARG A O 1
ATOM 829 N N . PHE A 1 104 ? -2.591 -1.469 -6.376 1.00 91.44 104 PHE A N 1
ATOM 830 C CA . PHE A 1 104 ? -2.046 -0.898 -5.158 1.00 91.44 104 PHE A CA 1
ATOM 831 C C . PHE A 1 104 ? -3.177 -0.619 -4.187 1.00 91.44 104 PHE A C 1
ATOM 833 O O . PHE A 1 104 ? -4.115 0.109 -4.500 1.00 91.44 104 PHE A O 1
ATOM 840 N N . LEU A 1 105 ? -3.069 -1.202 -3.005 1.00 92.50 105 LEU A N 1
ATOM 841 C CA . LEU A 1 105 ? -3.768 -0.751 -1.824 1.00 92.50 105 LEU A CA 1
ATOM 842 C C . LEU A 1 105 ? -2.823 0.147 -1.035 1.00 92.50 105 LEU A C 1
ATOM 844 O O . LEU A 1 105 ? -1.631 -0.142 -0.935 1.00 92.50 105 LEU A O 1
ATOM 848 N N . VAL A 1 106 ? -3.349 1.223 -0.470 1.00 93.00 106 VAL A N 1
ATOM 849 C CA . VAL A 1 106 ? -2.563 2.174 0.310 1.00 93.00 106 VAL A CA 1
ATOM 850 C C . VAL A 1 106 ? -3.299 2.496 1.598 1.00 93.00 106 VAL A C 1
ATOM 852 O O . VAL A 1 106 ? -4.509 2.737 1.600 1.00 93.00 106 VAL A O 1
ATOM 855 N N . PHE A 1 107 ? -2.561 2.467 2.702 1.00 91.75 107 PHE A N 1
ATOM 856 C CA . PHE A 1 107 ? -3.025 2.891 4.010 1.00 91.75 107 PHE A CA 1
ATOM 857 C C . PHE A 1 107 ? -2.070 3.940 4.577 1.00 91.75 107 PHE A C 1
ATOM 859 O O . PHE A 1 107 ? -0.915 3.638 4.873 1.00 91.75 107 PHE A O 1
ATOM 866 N N . CYS A 1 108 ? -2.560 5.174 4.699 1.00 90.69 108 CYS A N 1
ATOM 867 C CA . CYS A 1 108 ? -1.752 6.314 5.118 1.00 90.69 108 CYS A CA 1
ATOM 868 C C . CYS A 1 108 ? -1.818 6.524 6.635 1.00 90.69 108 CYS A C 1
ATOM 870 O O . CYS A 1 108 ? -2.796 7.091 7.115 1.00 90.69 108 CYS A O 1
ATOM 872 N N . CYS A 1 109 ? -0.779 6.150 7.380 1.00 88.88 109 CYS A N 1
ATOM 873 C CA . CYS A 1 109 ? -0.522 6.604 8.755 1.00 88.88 109 CYS A CA 1
ATOM 874 C C . CYS A 1 109 ? -1.745 6.422 9.674 1.00 88.88 109 CYS A C 1
ATOM 876 O O . CYS A 1 109 ? -2.200 5.297 9.882 1.00 88.88 109 CYS A O 1
ATOM 878 N N . ASN A 1 110 ? -2.337 7.507 10.186 1.00 81.31 110 ASN A N 1
ATOM 879 C CA . ASN A 1 110 ? -3.529 7.437 11.041 1.00 81.31 110 ASN A CA 1
ATOM 880 C C . ASN A 1 110 ? -4.872 7.465 10.289 1.00 81.31 110 ASN A C 1
ATOM 882 O O . ASN A 1 110 ? -5.917 7.699 10.904 1.00 81.31 110 ASN A O 1
ATOM 886 N N . ALA A 1 111 ? -4.880 7.233 8.976 1.00 85.75 111 ALA A N 1
ATOM 887 C CA . ALA A 1 111 ? -6.108 7.159 8.199 1.00 85.75 111 ALA A CA 1
ATOM 888 C C . ALA A 1 111 ? -7.028 6.036 8.703 1.00 85.75 111 ALA A C 1
ATOM 890 O O . ALA A 1 111 ? -6.619 5.045 9.302 1.00 85.75 111 ALA A O 1
ATOM 891 N N . THR A 1 112 ? -8.320 6.172 8.421 1.00 87.19 112 THR A N 1
ATOM 892 C CA . THR A 1 112 ? -9.316 5.118 8.675 1.00 87.19 112 THR A CA 1
ATOM 893 C C . THR A 1 112 ? -9.715 4.389 7.398 1.00 87.19 112 THR A C 1
ATOM 895 O O . THR A 1 112 ? -10.500 3.444 7.444 1.00 87.19 112 THR A O 1
ATOM 898 N N . VAL A 1 113 ? -9.181 4.810 6.252 1.00 89.50 113 VAL A N 1
ATOM 899 C CA . VAL A 1 113 ? -9.554 4.333 4.921 1.00 89.50 113 VAL A CA 1
ATOM 900 C C . VAL A 1 113 ? -8.351 3.654 4.278 1.00 89.50 113 VAL A C 1
ATOM 902 O O . VAL A 1 113 ? -7.249 4.190 4.289 1.00 89.50 113 VAL A O 1
ATOM 905 N N . ILE A 1 114 ? -8.586 2.478 3.706 1.00 91.12 114 ILE A N 1
ATOM 906 C CA . ILE A 1 114 ? -7.682 1.833 2.756 1.00 91.12 114 ILE A CA 1
ATOM 907 C C . ILE A 1 114 ? -8.145 2.258 1.370 1.00 91.12 114 ILE A C 1
ATOM 909 O O . ILE A 1 114 ? -9.315 2.056 1.024 1.00 91.12 114 ILE A O 1
ATOM 913 N N . GLU A 1 115 ? -7.248 2.829 0.581 1.00 92.81 115 GLU A N 1
ATOM 914 C CA . GLU A 1 115 ? -7.533 3.290 -0.774 1.00 92.81 115 GLU A CA 1
ATOM 915 C C . GLU A 1 115 ? -6.953 2.337 -1.814 1.00 92.81 115 GLU A C 1
ATOM 917 O O . GLU A 1 115 ? -5.888 1.761 -1.616 1.00 92.81 115 GLU A O 1
ATOM 922 N N . GLU A 1 116 ? -7.644 2.182 -2.941 1.00 92.06 116 GLU A N 1
ATOM 923 C CA . GLU A 1 116 ? -7.060 1.608 -4.150 1.00 92.06 116 GLU A CA 1
ATOM 924 C C . GLU A 1 116 ? -6.460 2.741 -4.982 1.00 92.06 116 GLU A C 1
ATOM 926 O O . GLU A 1 116 ? -7.143 3.729 -5.267 1.00 92.06 116 GLU A O 1
ATOM 931 N N . TRP A 1 117 ? -5.193 2.593 -5.357 1.00 92.75 117 TRP A N 1
ATOM 932 C CA . TRP A 1 117 ? -4.447 3.539 -6.179 1.00 92.75 117 TRP A CA 1
ATOM 933 C C . TRP A 1 117 ? -4.158 2.931 -7.549 1.00 92.75 117 TRP A C 1
ATOM 935 O O . TRP A 1 117 ? -3.795 1.759 -7.667 1.00 92.75 117 TRP A O 1
ATOM 945 N N . TRP A 1 118 ? -4.302 3.738 -8.596 1.00 90.38 118 TRP A N 1
ATOM 946 C CA . TRP A 1 118 ? -3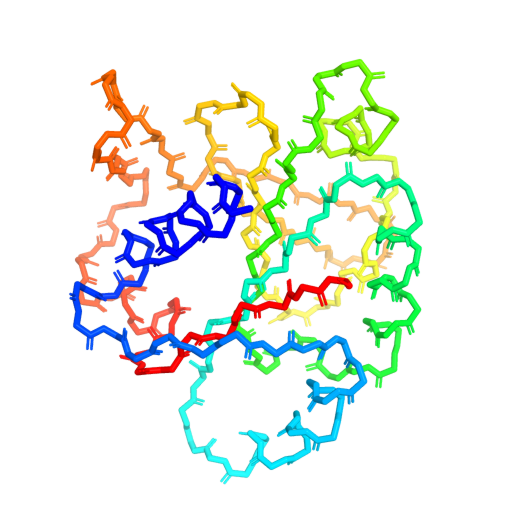.952 3.352 -9.962 1.00 90.38 118 TRP A CA 1
ATOM 947 C C . TRP A 1 118 ? -3.509 4.566 -10.776 1.00 90.38 118 TRP A C 1
ATOM 949 O O . TRP A 1 118 ? -3.786 5.708 -10.423 1.00 90.38 118 TRP A O 1
ATOM 959 N N . SER A 1 119 ? -2.854 4.321 -11.908 1.00 88.69 119 SER A N 1
ATOM 960 C CA . SER A 1 119 ? -2.539 5.362 -12.886 1.00 88.69 119 SER A CA 1
ATOM 961 C C . SER A 1 119 ? -2.837 4.861 -14.296 1.00 88.69 119 SER A C 1
ATOM 963 O O . SER A 1 119 ? -2.478 3.735 -14.646 1.00 88.69 119 SER A O 1
ATOM 965 N N . LYS A 1 120 ? -3.531 5.681 -15.096 1.00 82.94 120 LYS A N 1
ATOM 966 C CA . LYS A 1 120 ? -3.853 5.363 -16.499 1.00 82.94 120 LYS A CA 1
ATOM 967 C C . LYS A 1 120 ? -2.729 5.779 -17.451 1.00 82.94 120 LYS A C 1
ATOM 969 O O . LYS A 1 120 ? -2.436 5.055 -18.394 1.00 82.94 120 LYS A O 1
ATOM 974 N N . ASP A 1 121 ? -2.100 6.917 -17.177 1.00 82.94 121 ASP A N 1
ATOM 975 C CA . ASP A 1 121 ? -1.091 7.581 -18.013 1.00 82.94 121 ASP A CA 1
ATOM 976 C C . ASP A 1 121 ? 0.330 7.508 -17.427 1.00 82.94 121 ASP A C 1
ATOM 978 O O . ASP A 1 121 ? 1.282 7.956 -18.057 1.00 82.94 121 ASP A O 1
ATOM 982 N N . ARG A 1 122 ? 0.484 6.913 -16.235 1.00 81.88 122 ARG A N 1
ATOM 983 C CA . ARG A 1 122 ? 1.715 6.882 -15.424 1.00 81.88 122 ARG A CA 1
ATOM 984 C C . ARG A 1 122 ? 2.168 8.252 -14.914 1.00 81.88 122 ARG A C 1
ATOM 986 O O . ARG A 1 122 ? 3.217 8.321 -14.276 1.00 81.88 122 ARG A O 1
ATOM 993 N N . LEU A 1 123 ? 1.394 9.309 -15.139 1.00 83.31 123 LEU A N 1
ATOM 994 C CA . LEU A 1 123 ? 1.705 10.670 -14.714 1.00 83.31 123 LEU A CA 1
ATOM 995 C C . LEU A 1 123 ? 0.968 11.017 -13.429 1.00 83.31 123 LEU A C 1
ATOM 997 O O . LEU A 1 123 ? 1.566 11.591 -12.524 1.00 83.31 123 LEU A O 1
ATOM 1001 N N . ILE A 1 124 ? -0.309 10.639 -13.338 1.00 86.75 124 ILE A N 1
ATOM 1002 C CA . ILE A 1 124 ? -1.185 11.029 -12.232 1.00 86.75 124 ILE A CA 1
ATOM 1003 C C . ILE A 1 124 ? -1.690 9.795 -11.490 1.00 86.75 124 ILE A C 1
ATOM 1005 O O . ILE A 1 124 ? -2.070 8.782 -12.088 1.00 86.75 124 ILE A O 1
ATOM 1009 N N . THR A 1 125 ? -1.725 9.900 -10.166 1.00 90.56 125 THR A N 1
ATOM 1010 C CA . THR A 1 125 ? -2.327 8.910 -9.277 1.00 90.56 125 THR A CA 1
ATOM 1011 C C . THR A 1 125 ? -3.819 9.181 -9.134 1.00 90.56 125 THR A C 1
ATOM 1013 O O . THR A 1 125 ? -4.243 10.203 -8.604 1.00 90.56 125 THR A O 1
ATOM 1016 N N . SER A 1 126 ? -4.629 8.235 -9.590 1.00 91.06 126 SER A N 1
ATOM 1017 C CA . SER A 1 126 ? -6.053 8.163 -9.279 1.00 91.06 126 SER A CA 1
ATOM 1018 C C . SER A 1 126 ? -6.272 7.291 -8.048 1.00 91.06 126 SER A C 1
ATOM 1020 O O . SER A 1 126 ? -5.548 6.316 -7.831 1.00 91.06 126 SER A O 1
ATOM 1022 N N . ARG A 1 127 ? -7.280 7.639 -7.244 1.00 92.00 127 ARG A N 1
ATOM 1023 C CA . ARG A 1 127 ? -7.549 6.996 -5.954 1.00 92.00 127 ARG A CA 1
ATOM 1024 C C . ARG A 1 127 ? -9.037 6.778 -5.759 1.00 92.00 127 ARG A C 1
ATOM 1026 O O . ARG A 1 127 ? -9.851 7.575 -6.225 1.00 92.00 127 ARG A O 1
ATOM 1033 N N . LYS A 1 128 ? -9.401 5.714 -5.048 1.00 91.62 128 LYS A N 1
ATOM 1034 C CA . LYS A 1 128 ? -10.759 5.543 -4.521 1.00 91.62 128 LYS A CA 1
ATOM 1035 C C . LYS A 1 128 ? -10.743 4.764 -3.207 1.00 91.62 128 LYS A C 1
ATOM 1037 O O . LYS A 1 128 ? -9.930 3.851 -3.053 1.00 91.62 128 LYS A O 1
ATOM 1042 N N . PRO A 1 129 ? -11.686 5.034 -2.294 1.00 91.69 129 PRO A N 1
ATOM 1043 C CA . PRO A 1 129 ? -11.860 4.224 -1.098 1.00 91.69 129 PRO A CA 1
ATOM 1044 C C . PRO A 1 129 ? -12.141 2.752 -1.440 1.00 91.69 129 PRO A C 1
ATOM 1046 O O . PRO A 1 129 ? -13.026 2.446 -2.242 1.00 91.69 129 PRO A O 1
ATOM 1049 N N . TYR A 1 130 ? -11.422 1.836 -0.797 1.00 89.25 130 TYR A N 1
ATOM 1050 C CA . TYR A 1 130 ? -11.565 0.388 -0.976 1.00 89.25 130 TYR A CA 1
ATOM 1051 C C . TYR A 1 130 ? -12.139 -0.292 0.276 1.00 89.25 130 TYR A C 1
ATOM 1053 O O . TYR A 1 130 ? -13.053 -1.124 0.197 1.00 89.25 130 TYR A O 1
ATOM 1061 N N . GLY A 1 131 ? -11.656 0.108 1.452 1.00 88.94 131 GLY A N 1
ATOM 1062 C CA . GLY A 1 131 ? -12.124 -0.384 2.745 1.00 88.94 131 GLY A CA 1
ATOM 1063 C C . GLY A 1 131 ? -12.002 0.677 3.831 1.00 88.94 131 GLY A C 1
ATOM 1064 O O . GLY A 1 131 ? -11.282 1.658 3.673 1.00 88.94 131 GLY A O 1
ATOM 1065 N N . ARG A 1 132 ? -12.718 0.490 4.937 1.00 89.38 132 ARG A N 1
ATOM 1066 C CA . ARG A 1 132 ? -12.624 1.336 6.131 1.00 89.38 132 ARG A CA 1
ATOM 1067 C C . ARG A 1 132 ? -12.363 0.488 7.361 1.00 89.38 132 ARG A C 1
ATOM 1069 O O . ARG A 1 132 ? -12.992 -0.553 7.525 1.00 89.38 132 ARG A O 1
ATOM 1076 N N . LEU A 1 133 ? -11.465 0.935 8.226 1.00 83.44 133 LEU A N 1
ATOM 1077 C CA . LEU A 1 133 ? -11.301 0.365 9.556 1.00 83.44 133 LEU A CA 1
ATOM 1078 C C . LEU A 1 133 ? -12.494 0.784 10.421 1.00 83.44 133 LEU A C 1
ATOM 1080 O O . LEU A 1 133 ? -12.808 1.968 10.520 1.00 83.44 133 LEU A O 1
ATOM 1084 N N . GLU A 1 134 ? -13.174 -0.187 11.026 1.00 79.94 134 GLU A N 1
ATOM 1085 C CA . GLU A 1 134 ? -14.242 0.088 11.991 1.00 79.94 134 GLU A CA 1
ATOM 1086 C C . GLU A 1 134 ? -13.662 0.576 13.328 1.00 79.94 134 GLU A C 1
ATOM 1088 O O . GLU A 1 134 ? -12.497 0.313 13.654 1.00 79.94 134 GLU A O 1
ATOM 1093 N N . ALA A 1 135 ? -14.474 1.301 14.106 1.00 61.44 135 ALA A N 1
ATOM 1094 C CA . ALA A 1 135 ? -14.091 1.800 15.425 1.00 61.44 135 ALA A CA 1
ATOM 1095 C C . ALA A 1 135 ? -13.575 0.643 16.305 1.00 61.44 135 ALA A C 1
ATOM 1097 O O . ALA A 1 135 ? -14.204 -0.409 16.396 1.00 61.44 135 ALA A O 1
ATOM 1098 N N . GLY A 1 136 ? -12.381 0.811 16.887 1.00 61.53 136 GLY A N 1
ATOM 1099 C CA . GLY A 1 136 ? -11.634 -0.263 17.562 1.00 61.53 136 GLY A CA 1
ATOM 1100 C C . GLY A 1 136 ? -10.601 -0.995 16.686 1.00 61.53 136 GLY A C 1
ATOM 1101 O O . GLY A 1 136 ? -9.945 -1.915 17.168 1.00 61.53 136 GLY A O 1
ATOM 1102 N N . ARG A 1 137 ? -10.428 -0.602 15.410 1.00 62.62 137 ARG A N 1
ATOM 1103 C CA . ARG A 1 137 ? -9.393 -1.064 14.448 1.00 62.62 137 ARG A CA 1
ATOM 1104 C C . ARG A 1 137 ? -9.350 -2.578 14.187 1.00 62.62 137 ARG A C 1
ATOM 1106 O O . ARG A 1 137 ? -8.428 -3.071 13.533 1.00 62.62 137 ARG A O 1
ATOM 1113 N N . SER A 1 138 ? -10.321 -3.352 14.661 1.00 63.66 138 SER A N 1
ATOM 1114 C CA . SER A 1 138 ? -10.284 -4.819 14.612 1.00 63.66 138 SER A CA 1
ATOM 1115 C C . SER A 1 138 ? -10.880 -5.410 13.329 1.00 63.66 138 SER A C 1
ATOM 1117 O O . SER A 1 138 ? -10.517 -6.529 12.966 1.00 63.66 138 SER A O 1
ATOM 1119 N N . ARG A 1 139 ? -11.724 -4.667 12.597 1.00 73.94 139 ARG A N 1
ATOM 1120 C CA . ARG A 1 139 ? -12.405 -5.134 11.375 1.00 73.94 139 ARG A CA 1
ATOM 1121 C C . ARG A 1 139 ? -12.300 -4.134 10.223 1.00 73.94 139 ARG A C 1
ATOM 1123 O O . ARG A 1 139 ? -12.280 -2.926 10.443 1.00 73.94 139 ARG A O 1
ATOM 1130 N N . ILE A 1 140 ? -12.240 -4.661 8.996 1.00 80.88 140 ILE A N 1
ATOM 1131 C CA . ILE A 1 140 ? -12.306 -3.876 7.757 1.00 80.88 140 ILE A CA 1
ATOM 1132 C C . ILE A 1 140 ? -13.721 -3.991 7.190 1.00 80.88 140 ILE A C 1
ATOM 1134 O O . ILE A 1 140 ? -14.150 -5.069 6.770 1.00 80.88 140 ILE A O 1
ATOM 1138 N N . LYS A 1 141 ? -14.426 -2.863 7.127 1.00 85.75 141 LYS A N 1
ATOM 1139 C CA . LYS A 1 141 ? -15.653 -2.708 6.356 1.00 85.75 141 LYS A CA 1
ATOM 1140 C C . LYS A 1 141 ? -15.294 -2.437 4.902 1.00 85.75 141 LYS A C 1
ATOM 1142 O O . LYS A 1 141 ? -14.819 -1.360 4.543 1.00 85.75 141 LYS A O 1
ATOM 1147 N N . TRP A 1 142 ? -15.523 -3.427 4.054 1.00 84.50 142 TRP A N 1
ATOM 1148 C CA . TRP A 1 142 ? -15.256 -3.324 2.625 1.00 84.50 142 TRP A CA 1
ATOM 1149 C C . TRP A 1 142 ? -16.319 -2.483 1.925 1.00 84.50 142 TRP A C 1
ATOM 1151 O O . TRP A 1 142 ? -17.512 -2.686 2.137 1.00 84.50 142 TRP A O 1
ATOM 1161 N N . LEU A 1 143 ? -15.885 -1.554 1.073 1.00 85.69 143 LEU A N 1
ATOM 1162 C CA . LEU A 1 143 ? -16.792 -0.676 0.324 1.00 85.69 143 LEU A CA 1
ATOM 1163 C C . LEU A 1 143 ? -17.226 -1.296 -1.012 1.00 85.69 143 LEU A C 1
ATOM 1165 O O . LEU A 1 143 ? -18.232 -0.904 -1.599 1.00 85.69 143 LEU A O 1
ATOM 1169 N N . SER A 1 144 ? -16.485 -2.298 -1.487 1.00 78.94 144 SER A N 1
ATOM 1170 C CA . SER A 1 144 ? -16.842 -3.077 -2.670 1.00 78.94 144 SER A CA 1
ATOM 1171 C C . SER A 1 144 ? -18.010 -4.030 -2.393 1.00 78.94 144 SER A C 1
ATOM 1173 O O . SER A 1 144 ? -17.951 -4.825 -1.454 1.00 78.94 144 SER A O 1
ATOM 1175 N N . LYS A 1 145 ? -19.010 -4.039 -3.287 1.00 79.75 145 LYS A N 1
ATOM 1176 C CA . LYS A 1 145 ? -20.147 -4.984 -3.277 1.00 79.75 145 LYS A CA 1
ATOM 1177 C C . LYS A 1 145 ? -19.766 -6.435 -3.623 1.00 79.75 145 LYS A C 1
ATOM 1179 O O . LYS A 1 145 ? -20.632 -7.303 -3.642 1.00 79.75 145 LYS A O 1
ATOM 1184 N N . LYS A 1 146 ? -18.493 -6.717 -3.927 1.00 78.31 146 LYS A N 1
ATOM 1185 C CA . LYS A 1 146 ? -18.016 -8.077 -4.229 1.00 78.31 146 LYS A CA 1
ATOM 1186 C C . LYS A 1 146 ? -18.179 -9.001 -3.023 1.00 78.31 146 LYS A C 1
ATOM 1188 O O . LYS A 1 146 ? -17.990 -8.573 -1.883 1.00 78.31 146 LYS A O 1
ATOM 1193 N N . SER A 1 147 ? -18.452 -10.280 -3.287 1.00 75.00 147 SER A N 1
ATOM 1194 C CA . SER A 1 147 ? -18.407 -11.321 -2.257 1.00 75.00 147 SER A CA 1
ATOM 1195 C C . SER A 1 147 ? -16.996 -11.446 -1.674 1.00 75.00 147 SER A C 1
ATOM 1197 O O . SER A 1 147 ? -16.002 -11.065 -2.300 1.00 75.00 147 SER A O 1
ATOM 1199 N N . THR A 1 148 ? -16.887 -12.016 -0.475 1.00 68.81 148 THR A N 1
ATOM 1200 C CA . THR A 1 148 ? -15.590 -12.260 0.172 1.00 68.81 148 THR A CA 1
ATOM 1201 C C . THR A 1 148 ? -14.670 -13.120 -0.699 1.00 68.81 148 THR A C 1
ATOM 1203 O O . THR A 1 148 ? -13.480 -12.838 -0.786 1.00 68.81 148 THR A O 1
ATOM 1206 N N . ILE A 1 149 ? -15.214 -14.128 -1.389 1.00 70.38 149 ILE A N 1
ATOM 1207 C CA . ILE A 1 149 ? -14.450 -15.021 -2.276 1.00 70.38 149 ILE A CA 1
ATOM 1208 C C . ILE A 1 149 ? -13.927 -14.254 -3.495 1.00 70.38 149 ILE A C 1
ATOM 1210 O O . ILE A 1 149 ? -12.735 -14.308 -3.783 1.00 70.38 149 ILE A O 1
ATOM 1214 N N . ALA A 1 150 ? -14.787 -13.475 -4.159 1.00 75.44 150 ALA A N 1
ATOM 1215 C CA . ALA A 1 150 ? -14.383 -12.675 -5.314 1.00 75.44 150 ALA A CA 1
ATOM 1216 C C . ALA A 1 150 ? -13.318 -11.632 -4.942 1.00 75.44 150 ALA A C 1
ATOM 1218 O O . ALA A 1 150 ? -12.402 -11.370 -5.713 1.00 75.44 150 ALA A O 1
ATOM 1219 N N . ARG A 1 151 ? -13.398 -11.065 -3.733 1.00 76.81 151 ARG A N 1
ATOM 1220 C CA . ARG A 1 151 ? -12.380 -10.145 -3.218 1.00 76.81 151 ARG A CA 1
ATOM 1221 C C . ARG A 1 151 ? -11.052 -10.851 -2.926 1.00 76.81 151 ARG A C 1
ATOM 1223 O O . ARG A 1 151 ? -10.003 -10.308 -3.238 1.00 76.81 151 ARG A O 1
ATOM 1230 N N . ARG A 1 152 ? -11.084 -12.066 -2.374 1.00 70.12 152 ARG A N 1
ATOM 1231 C CA . ARG A 1 152 ? -9.876 -12.869 -2.105 1.00 70.12 152 ARG A CA 1
ATOM 1232 C C . ARG A 1 152 ? -9.136 -13.248 -3.383 1.00 70.12 152 ARG A C 1
ATOM 1234 O O . ARG A 1 152 ? -7.927 -13.072 -3.445 1.00 70.12 152 ARG A O 1
ATOM 1241 N N . ALA A 1 153 ? -9.864 -13.680 -4.411 1.00 72.50 153 ALA A N 1
ATOM 1242 C CA . ALA A 1 153 ? -9.279 -13.966 -5.722 1.00 72.50 153 ALA A CA 1
ATOM 1243 C C . ALA A 1 153 ? -8.544 -12.747 -6.314 1.00 72.50 153 ALA A C 1
ATOM 1245 O O . ALA A 1 153 ? -7.591 -12.888 -7.071 1.00 72.50 153 ALA A O 1
ATOM 1246 N N . GLU A 1 154 ? -8.969 -11.540 -5.939 1.00 74.94 154 GLU A N 1
ATOM 1247 C CA . GLU A 1 154 ? -8.379 -10.288 -6.392 1.00 74.94 154 GLU A CA 1
ATOM 1248 C C . GLU A 1 154 ? -7.202 -9.775 -5.562 1.00 74.94 154 GLU A C 1
ATOM 1250 O O . GLU A 1 154 ? -6.355 -9.070 -6.109 1.00 74.94 154 GLU A O 1
ATOM 1255 N N . LEU A 1 155 ? -7.182 -10.068 -4.260 1.00 72.06 155 LEU A N 1
ATOM 1256 C CA . LEU A 1 155 ? -6.193 -9.561 -3.301 1.00 72.06 155 LEU A CA 1
ATOM 1257 C C . LEU A 1 155 ? -4.990 -10.493 -3.107 1.00 72.06 155 LEU A C 1
ATOM 1259 O O . LEU A 1 155 ? -4.006 -10.083 -2.499 1.00 72.06 155 LEU A O 1
ATOM 1263 N N . GLY A 1 156 ? -5.059 -11.710 -3.648 1.00 64.69 156 GLY A N 1
ATOM 1264 C CA . GLY A 1 156 ? -4.047 -12.750 -3.488 1.00 64.69 156 GLY A CA 1
ATOM 1265 C C . GLY A 1 156 ? -4.517 -13.840 -2.527 1.00 64.69 156 GLY A C 1
ATOM 1266 O O . GLY A 1 156 ? -5.171 -13.570 -1.517 1.00 64.69 156 GLY A O 1
ATOM 1267 N N . SER A 1 157 ? -4.235 -15.093 -2.881 1.00 58.12 157 SER A N 1
ATOM 1268 C CA . SER A 1 157 ? -4.883 -16.260 -2.275 1.00 58.12 157 SER A CA 1
ATOM 1269 C C . SER A 1 157 ? -4.104 -16.922 -1.135 1.00 58.12 157 SER A C 1
ATOM 1271 O O . SER A 1 157 ? -4.760 -17.480 -0.260 1.00 58.12 157 SER A O 1
ATOM 1273 N N . GLU A 1 158 ? -2.764 -16.857 -1.085 1.00 63.31 158 GLU A N 1
ATOM 1274 C CA . GLU A 1 158 ? -2.004 -17.764 -0.191 1.00 63.31 158 GLU A CA 1
ATOM 1275 C C . GLU A 1 158 ? -0.716 -17.233 0.449 1.00 63.31 158 GLU A C 1
ATOM 1277 O O . GLU A 1 158 ? -0.403 -17.651 1.565 1.00 63.31 158 GLU A O 1
ATOM 1282 N N . LEU A 1 159 ? 0.017 -16.314 -0.189 1.00 67.31 159 LEU A N 1
ATOM 1283 C CA . LEU A 1 159 ? 1.286 -15.811 0.346 1.00 67.31 159 LEU A CA 1
ATOM 1284 C C . LEU A 1 159 ? 1.244 -14.298 0.520 1.00 67.31 159 LEU A C 1
ATOM 1286 O O . LEU A 1 159 ? 1.039 -13.556 -0.445 1.00 67.31 159 LEU A O 1
ATOM 1290 N N . SER A 1 160 ? 1.471 -13.849 1.752 1.00 79.00 160 SER A N 1
ATOM 1291 C CA . SER A 1 160 ? 1.754 -12.453 2.049 1.00 79.00 160 SER A CA 1
ATOM 1292 C C . SER A 1 160 ? 3.226 -12.246 2.375 1.00 79.00 160 SER A C 1
ATOM 1294 O O . SER A 1 160 ? 3.823 -12.989 3.151 1.00 79.00 160 SER A O 1
ATOM 1296 N N . VAL A 1 161 ? 3.826 -11.223 1.783 1.00 79.06 161 VAL A N 1
ATOM 1297 C CA . VAL A 1 161 ? 5.223 -10.864 2.030 1.00 79.06 161 VAL A CA 1
ATOM 1298 C C . VAL A 1 161 ? 5.239 -9.483 2.647 1.00 79.06 161 VAL A C 1
ATOM 1300 O O . VAL A 1 161 ? 4.787 -8.541 2.010 1.00 79.06 161 VAL A O 1
ATOM 1303 N N . VAL A 1 162 ? 5.734 -9.364 3.873 1.00 79.75 162 VAL A N 1
ATOM 1304 C CA . VAL A 1 162 ? 5.906 -8.076 4.543 1.00 79.75 162 VAL A CA 1
ATOM 1305 C C . VAL A 1 162 ? 7.356 -7.650 4.375 1.00 79.75 162 VAL A C 1
ATOM 1307 O O . VAL A 1 162 ? 8.269 -8.325 4.852 1.00 79.75 162 VAL A O 1
ATOM 1310 N N . ILE A 1 163 ? 7.565 -6.548 3.669 1.00 79.38 163 ILE A N 1
ATOM 1311 C CA . ILE A 1 163 ? 8.887 -5.992 3.425 1.00 79.38 163 ILE A CA 1
ATOM 1312 C C . ILE A 1 163 ? 9.202 -4.956 4.495 1.00 79.38 163 ILE A C 1
ATOM 1314 O O . ILE A 1 163 ? 8.406 -4.048 4.744 1.00 79.38 163 ILE A O 1
ATOM 1318 N N . VAL A 1 164 ? 10.371 -5.123 5.105 1.00 77.44 164 VAL A N 1
ATOM 1319 C CA . VAL A 1 164 ? 10.918 -4.257 6.150 1.00 77.44 164 VAL A CA 1
ATOM 1320 C C . VAL A 1 164 ? 12.241 -3.664 5.669 1.00 77.44 164 VAL A C 1
ATOM 1322 O O . VAL A 1 164 ? 12.953 -4.307 4.887 1.00 77.44 164 VAL A O 1
ATOM 1325 N N . ASN A 1 165 ? 12.547 -2.439 6.095 1.00 64.50 165 ASN A N 1
ATOM 1326 C CA . ASN A 1 165 ? 13.821 -1.793 5.779 1.00 64.50 165 ASN A CA 1
ATOM 1327 C C . ASN A 1 165 ? 14.943 -2.220 6.725 1.00 64.50 165 ASN A C 1
ATOM 1329 O O . ASN A 1 165 ? 14.636 -2.530 7.898 1.00 64.50 165 ASN A O 1
#

Foldseek 3Di:
DVVVVVQVLVLCQLAPVAADEDEDAPVVCLVCVVVVVVDPWAEEEEEEDAAVVSLVSQLVSLVVDPQLRHAYEYEYAYDCPGPVLVCLVPPQWQSNQADPNHWYWYDRHPDQFIWTWHDDPSGHIDIDTAWGQDPVSNHTHGPDPDDPVVSNSVNIHHYYYYYDD

Organism: NCBI:txid1563983

pLDDT: mean 81.11, std 8.86, range [46.31, 93.0]